Protein AF-A0A0E3RC95-F1 (afdb_monomer)

Nearest PDB structures (foldseek):
  6avz-assembly1_B  TM=5.800E-01  e=5.651E+00  Helicobacter pylori
  7d7f-assembly1_A  TM=3.994E-01  e=4.373E+00  Mus musculus

Secondary structure (DSSP, 8-state):
-EEEEESSPPTT-EEEEETSEE--SSTT-----EEEEE--TTPPSEEEEEEEEEEEE-SSSEEEEEEEEEEEEE----GGG----TTTHHHHHHHHHHHHHHHTT--

Radius of gyrati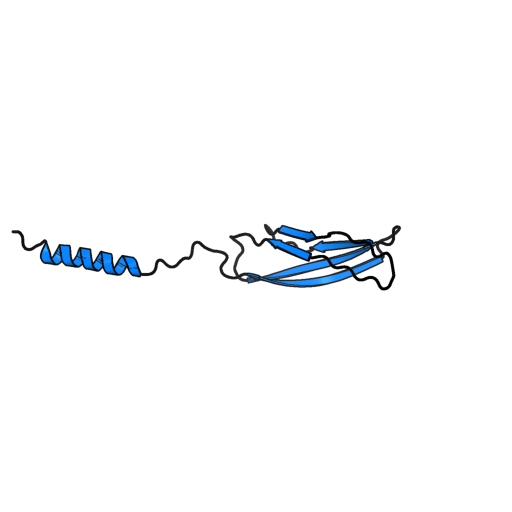on: 28.15 Å; Cα contacts (8 Å, |Δi|>4): 140; chains: 1; bounding box: 75×35×65 Å

Solvent-accessible surface area (backbone atoms only — not comparable to full-atom values): 6712 Å² total; per-residue (Å²): 68,36,39,53,47,75,75,54,75,58,87,82,48,47,79,46,48,53,57,41,58,48,73,71,94,51,98,83,63,83,86,81,59,47,77,49,75,47,80,48,61,81,52,72,72,44,81,46,74,37,39,40,35,42,39,36,37,82,89,84,50,83,75,52,77,51,79,45,80,50,79,48,79,46,72,82,43,62,76,84,68,69,74,82,64,61,79,58,58,55,58,51,52,52,52,53,50,49,47,60,64,62,62,67,74,78,120

Foldseek 3Di:
DKAKDWDDDDPPKDWDKVVRDDDDPDPPDDDDIDIDMDDQLPDDFDKDKIKMWIWDDPPPDTDDIDIDIDIDGDDCSPPVPPPPPCVPVVVVVVVVVVCVVVVVPPD

pLDDT: mean 77.22, std 11.41, range [55.06, 93.12]

Structure (mmCIF, N/CA/C/O backbone):
data_AF-A0A0E3RC95-F1
#
_entry.id   AF-A0A0E3RC95-F1
#
loop_
_atom_site.group_PDB
_atom_site.id
_atom_site.type_symbol
_atom_site.label_atom_id
_atom_site.label_alt_id
_atom_site.label_comp_id
_atom_site.label_asym_id
_atom_site.label_entity_id
_atom_site.label_seq_id
_atom_site.pdbx_PDB_ins_code
_atom_site.Cartn_x
_atom_site.Cartn_y
_atom_site.Cartn_z
_atom_site.occupancy
_atom_site.B_iso_or_equiv
_atom_site.auth_seq_id
_atom_site.auth_comp_id
_atom_site.auth_asym_id
_atom_site.auth_atom_id
_atom_site.pdbx_PDB_model_num
ATOM 1 N N . MET A 1 1 ? 12.043 -5.355 -18.669 1.00 67.44 1 MET A N 1
ATOM 2 C CA . MET A 1 1 ? 10.684 -5.257 -18.093 1.00 67.44 1 MET A CA 1
ATOM 3 C C . MET A 1 1 ? 10.807 -5.364 -16.585 1.00 67.44 1 MET A C 1
ATOM 5 O O . MET A 1 1 ? 11.603 -6.169 -16.123 1.00 67.44 1 MET A O 1
ATOM 9 N N . PHE A 1 2 ? 10.069 -4.566 -15.826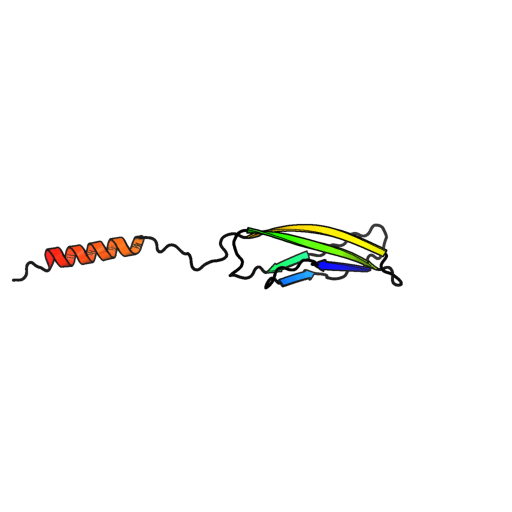 1.00 71.50 2 PHE A N 1
ATOM 10 C CA . PHE A 1 2 ? 9.950 -4.715 -14.384 1.00 71.50 2 PHE A CA 1
ATOM 11 C C . PHE A 1 2 ? 8.492 -4.947 -13.998 1.00 71.50 2 PHE A C 1
ATOM 13 O O . PHE A 1 2 ? 7.596 -4.369 -14.612 1.00 71.50 2 PHE A O 1
ATOM 20 N N . SER A 1 3 ? 8.260 -5.803 -13.007 1.00 74.88 3 SER A N 1
ATOM 21 C CA . SER A 1 3 ? 6.952 -6.015 -12.386 1.00 74.88 3 SER A CA 1
ATOM 22 C C . SER A 1 3 ? 7.025 -5.623 -10.920 1.00 74.88 3 SER A C 1
ATOM 24 O O . SER A 1 3 ? 7.997 -5.978 -10.248 1.00 74.88 3 SER A O 1
ATOM 26 N N . VAL A 1 4 ? 6.003 -4.932 -10.428 1.00 73.31 4 VAL A N 1
ATOM 27 C CA . VAL A 1 4 ? 5.918 -4.532 -9.021 1.00 73.31 4 VAL A CA 1
ATOM 28 C C . VAL A 1 4 ? 4.782 -5.296 -8.355 1.00 73.31 4 VAL A C 1
ATOM 30 O O . VAL A 1 4 ? 3.686 -5.396 -8.911 1.00 73.31 4 VAL A O 1
ATOM 33 N N . SER A 1 5 ? 5.047 -5.871 -7.186 1.00 79.69 5 SER A N 1
ATOM 34 C CA . SER A 1 5 ? 4.067 -6.663 -6.440 1.00 79.69 5 SER A CA 1
ATOM 35 C C . SER A 1 5 ? 4.238 -6.514 -4.934 1.00 79.69 5 SER A C 1
ATOM 37 O O . SER A 1 5 ? 5.345 -6.301 -4.457 1.00 79.69 5 SER A O 1
ATOM 39 N N . GLU A 1 6 ? 3.151 -6.704 -4.195 1.00 79.62 6 GLU A N 1
ATOM 40 C CA . GLU A 1 6 ? 3.157 -6.810 -2.734 1.00 79.62 6 GLU A CA 1
ATOM 41 C C . GLU A 1 6 ? 3.393 -8.272 -2.323 1.00 79.62 6 GLU A C 1
ATOM 43 O O . GLU A 1 6 ? 2.666 -9.152 -2.809 1.00 79.62 6 GLU A O 1
ATOM 48 N N . SER A 1 7 ? 4.372 -8.539 -1.451 1.00 75.50 7 SER A N 1
ATOM 49 C CA . SER A 1 7 ? 4.679 -9.903 -0.981 1.00 75.50 7 SER A CA 1
ATOM 50 C C . SER A 1 7 ? 3.984 -10.267 0.332 1.00 75.50 7 SER A C 1
ATOM 52 O O . SER A 1 7 ? 3.567 -11.412 0.494 1.00 75.50 7 SER A O 1
ATOM 54 N N . ASP A 1 8 ? 3.797 -9.297 1.231 1.00 80.69 8 ASP A N 1
ATOM 55 C CA . ASP A 1 8 ? 3.368 -9.531 2.617 1.00 80.69 8 ASP A CA 1
ATOM 56 C C . ASP A 1 8 ? 1.950 -8.975 2.827 1.00 80.69 8 ASP A C 1
ATOM 58 O O . ASP A 1 8 ? 1.703 -8.035 3.585 1.00 80.69 8 ASP A O 1
ATOM 62 N N . LYS A 1 9 ? 0.996 -9.537 2.076 1.00 83.38 9 LYS A N 1
ATOM 63 C CA . LYS A 1 9 ? -0.387 -9.045 2.035 1.00 83.38 9 LYS A CA 1
ATOM 64 C C . LYS A 1 9 ? -1.099 -9.257 3.368 1.00 83.38 9 LYS A C 1
ATOM 66 O O . LYS A 1 9 ? -1.142 -10.373 3.885 1.00 83.38 9 LYS A O 1
ATOM 71 N N . GLN A 1 10 ? -1.743 -8.202 3.859 1.00 87.25 10 GLN A N 1
ATOM 72 C CA . GLN A 1 10 ? -2.625 -8.303 5.015 1.00 87.25 10 GLN A CA 1
ATOM 73 C C . GLN A 1 10 ? -3.947 -8.982 4.618 1.00 87.25 10 GLN A C 1
ATOM 75 O O . GLN A 1 10 ? -4.483 -8.692 3.541 1.00 87.25 10 GLN A O 1
ATOM 80 N N . PRO A 1 11 ? -4.496 -9.886 5.450 1.00 87.31 11 PRO A N 1
ATOM 81 C CA . PRO A 1 11 ? -5.778 -10.528 5.175 1.00 87.31 11 PRO A CA 1
ATOM 82 C C . PRO A 1 11 ? -6.898 -9.499 4.960 1.00 87.31 11 PRO A C 1
ATOM 84 O O . PRO A 1 11 ? -7.046 -8.570 5.745 1.00 87.31 11 PRO A O 1
ATOM 87 N N . GLY A 1 12 ? -7.683 -9.656 3.891 1.00 88.81 12 GLY A N 1
ATOM 88 C CA . GLY A 1 12 ? -8.816 -8.773 3.575 1.00 88.81 12 GLY A CA 1
ATOM 89 C C . GLY A 1 12 ? -8.457 -7.431 2.921 1.00 88.81 12 GLY A C 1
ATOM 90 O O . GLY A 1 12 ? -9.347 -6.764 2.402 1.00 88.81 12 GLY A O 1
ATOM 91 N N . TRP A 1 13 ? -7.177 -7.048 2.877 1.00 92.19 13 TRP A N 1
ATOM 92 C CA . TRP A 1 13 ? -6.726 -5.840 2.182 1.00 92.19 13 TRP A CA 1
ATOM 93 C C . TRP A 1 13 ? -6.564 -6.108 0.683 1.00 92.19 13 TRP A C 1
ATOM 95 O O . TRP A 1 13 ? -6.154 -7.198 0.270 1.00 92.19 13 TRP A O 1
ATOM 105 N N . THR A 1 14 ? -6.823 -5.099 -0.150 1.00 92.88 14 THR A N 1
ATOM 106 C CA . THR A 1 14 ? -6.569 -5.190 -1.599 1.00 92.88 14 THR A CA 1
ATOM 107 C C . THR A 1 14 ? -5.444 -4.264 -2.030 1.00 92.88 14 THR A C 1
ATOM 109 O O . THR A 1 14 ? -5.343 -3.141 -1.546 1.00 92.88 14 THR A O 1
ATOM 112 N N . TYR A 1 15 ? -4.631 -4.729 -2.981 1.00 91.06 15 TYR A N 1
ATOM 113 C CA . TYR A 1 15 ? -3.434 -4.046 -3.472 1.00 91.06 15 TYR A CA 1
ATOM 114 C C . TYR A 1 15 ? -3.457 -4.015 -4.997 1.00 91.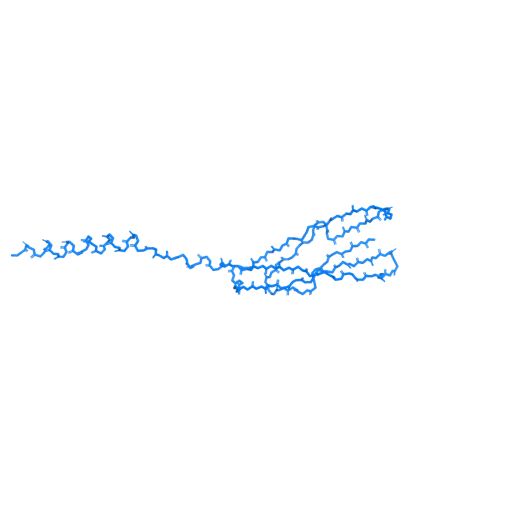06 15 TYR A C 1
ATOM 116 O O . TYR A 1 15 ? -3.574 -5.069 -5.630 1.00 91.06 15 TYR A O 1
ATOM 124 N N . ALA A 1 16 ? -3.311 -2.832 -5.587 1.00 93.12 16 ALA A N 1
ATOM 125 C CA . ALA A 1 16 ? -3.264 -2.660 -7.033 1.00 93.12 16 ALA A CA 1
ATOM 126 C C . ALA A 1 16 ? -2.118 -1.729 -7.435 1.00 93.12 16 ALA A C 1
ATOM 128 O O . ALA A 1 16 ? -2.034 -0.600 -6.956 1.00 93.12 16 ALA A O 1
ATOM 129 N N . PHE A 1 17 ? -1.258 -2.198 -8.342 1.00 90.62 17 PHE A N 1
ATOM 130 C CA . PHE A 1 17 ? -0.218 -1.387 -8.971 1.00 90.62 17 PHE A CA 1
ATOM 131 C C . PHE A 1 17 ? -0.679 -0.919 -10.351 1.00 90.62 17 PHE A C 1
ATOM 133 O O . PHE A 1 17 ? -1.122 -1.732 -11.165 1.00 90.62 17 PHE A O 1
ATOM 140 N N . ALA A 1 18 ? -0.546 0.377 -10.626 1.00 92.81 18 ALA A N 1
ATOM 141 C CA . ALA A 1 18 ? -0.890 0.974 -11.910 1.00 92.81 18 ALA A CA 1
ATOM 142 C C . ALA A 1 18 ? 0.270 1.844 -12.439 1.00 92.81 18 ALA A C 1
ATOM 144 O O . ALA A 1 18 ? 0.503 2.930 -11.899 1.00 92.81 18 ALA A O 1
ATOM 145 N N . PRO A 1 19 ? 0.977 1.412 -13.501 1.00 92.06 19 PRO A N 1
ATOM 146 C CA . PRO A 1 19 ? 0.926 0.085 -14.131 1.00 92.06 19 PRO A CA 1
ATOM 147 C C . PRO A 1 19 ? 1.656 -1.001 -13.310 1.00 92.06 19 PRO A C 1
ATOM 149 O O . PRO A 1 19 ? 2.731 -0.766 -12.773 1.00 92.06 19 PRO A O 1
ATOM 152 N N . SER A 1 20 ? 1.137 -2.233 -13.287 1.00 85.81 20 SER A N 1
ATOM 153 C CA . SER A 1 20 ? 1.771 -3.369 -12.584 1.00 85.81 20 SER A CA 1
ATOM 154 C C . SER A 1 20 ? 3.069 -3.862 -13.233 1.00 85.81 20 SER A C 1
ATOM 156 O O . SER A 1 20 ? 3.874 -4.549 -12.601 1.00 85.81 20 SER A O 1
ATOM 158 N N . THR A 1 21 ? 3.274 -3.513 -14.502 1.00 85.25 21 THR A N 1
ATOM 159 C CA . THR A 1 21 ? 4.473 -3.827 -15.275 1.00 85.25 21 THR A CA 1
ATOM 160 C C . THR A 1 21 ? 4.890 -2.639 -16.109 1.00 85.25 21 THR A C 1
ATOM 162 O O . THR A 1 21 ? 4.050 -1.944 -16.681 1.00 85.25 21 THR A O 1
ATOM 165 N N . VAL A 1 22 ? 6.191 -2.466 -16.272 1.00 84.38 22 VAL A N 1
ATOM 166 C CA . VAL A 1 22 ? 6.742 -1.396 -17.091 1.00 84.38 22 VAL A CA 1
ATOM 167 C C . VAL A 1 22 ? 7.952 -1.901 -17.858 1.00 84.38 22 VAL A C 1
ATOM 169 O O . VAL A 1 22 ? 8.698 -2.773 -17.412 1.00 84.38 22 VAL A O 1
ATOM 172 N N . THR A 1 23 ? 8.177 -1.320 -19.026 1.00 84.56 23 THR A N 1
ATOM 173 C CA . THR A 1 23 ? 9.387 -1.540 -19.809 1.00 84.56 23 THR A CA 1
ATOM 174 C C . THR A 1 23 ? 10.136 -0.224 -19.936 1.00 84.56 23 THR A C 1
ATOM 176 O O . THR A 1 23 ? 9.536 0.794 -20.275 1.00 84.56 23 THR A O 1
ATOM 179 N N . LEU A 1 24 ? 11.435 -0.264 -19.635 1.00 82.06 24 LEU A N 1
ATOM 180 C CA . LEU A 1 24 ? 12.372 0.804 -19.957 1.00 82.06 24 LEU A CA 1
ATOM 181 C C . LEU A 1 24 ? 12.960 0.509 -21.334 1.00 82.06 24 LEU A C 1
ATOM 183 O O . LEU A 1 24 ? 13.399 -0.613 -21.593 1.00 82.06 24 LEU A O 1
ATOM 187 N N . SER A 1 25 ? 12.935 1.507 -22.202 1.00 83.44 25 SER A N 1
ATOM 188 C CA . SER A 1 25 ? 13.453 1.465 -23.569 1.00 83.44 25 SER A CA 1
ATOM 189 C C . SER A 1 25 ? 14.861 2.060 -23.659 1.00 83.44 25 SER A C 1
ATOM 191 O O . SER A 1 25 ? 15.533 1.877 -24.671 1.00 83.44 25 SER A O 1
ATOM 193 N N . SER A 1 26 ? 15.328 2.755 -22.615 1.00 80.75 26 SER A N 1
ATOM 194 C CA . SER A 1 26 ? 16.699 3.261 -22.515 1.00 80.75 26 SER A CA 1
ATOM 195 C C . SER A 1 26 ? 17.251 3.175 -21.080 1.00 80.75 26 SER A C 1
ATOM 197 O O . SER A 1 26 ? 16.473 3.110 -20.127 1.00 80.75 26 SER A O 1
ATOM 199 N N . PRO A 1 27 ? 18.588 3.201 -20.894 1.00 75.56 27 PRO A N 1
ATOM 200 C CA . PRO A 1 27 ? 19.218 3.112 -19.569 1.00 75.56 27 PRO A CA 1
ATOM 201 C C . PRO A 1 27 ? 18.986 4.326 -18.658 1.00 75.56 27 PRO A C 1
ATOM 203 O O . PRO A 1 27 ? 19.254 4.249 -17.465 1.00 75.56 27 PRO A O 1
ATOM 206 N N . THR A 1 28 ? 18.542 5.454 -19.212 1.00 82.19 28 THR A N 1
ATOM 207 C CA . THR A 1 28 ? 18.311 6.708 -18.475 1.00 82.19 28 THR A CA 1
ATOM 208 C C . THR A 1 28 ? 16.827 7.007 -18.273 1.00 82.19 28 THR A C 1
ATOM 210 O O . THR A 1 28 ? 16.480 8.016 -17.659 1.00 82.19 28 THR A O 1
ATOM 213 N N . GLU A 1 29 ? 15.939 6.156 -18.790 1.00 83.06 29 GLU A N 1
ATOM 214 C CA . GLU A 1 29 ? 14.498 6.326 -18.650 1.00 83.06 29 GLU A CA 1
ATOM 215 C C . GLU A 1 29 ? 14.057 6.027 -17.214 1.00 83.06 29 GLU A C 1
ATOM 217 O O . GLU A 1 29 ? 14.426 5.017 -16.618 1.00 83.06 29 GLU A O 1
ATOM 222 N N . SER A 1 30 ? 13.217 6.906 -16.672 1.00 83.38 30 SER A N 1
ATOM 223 C CA . SER A 1 30 ? 12.517 6.687 -15.408 1.00 83.38 30 SER A CA 1
ATOM 224 C C . SER A 1 30 ? 11.025 6.537 -15.660 1.00 83.38 30 SER A C 1
ATOM 226 O O . SER A 1 30 ? 10.431 7.266 -16.455 1.00 83.38 30 SER A O 1
ATOM 228 N N . LYS A 1 31 ? 10.411 5.588 -14.958 1.00 85.06 31 LYS A N 1
ATOM 229 C CA . LYS A 1 31 ? 8.969 5.336 -14.969 1.00 85.06 31 LYS A CA 1
ATOM 230 C C . LYS A 1 31 ? 8.495 5.124 -13.540 1.00 85.06 31 LYS A C 1
ATOM 232 O O . LYS A 1 31 ? 9.271 4.730 -12.676 1.00 85.06 31 LYS A O 1
ATOM 237 N N . SER A 1 32 ? 7.204 5.323 -13.320 1.00 85.38 32 SER A N 1
ATOM 238 C CA . SER A 1 32 ? 6.587 5.175 -12.005 1.00 85.38 32 SER A CA 1
ATOM 239 C C . SER A 1 32 ? 5.373 4.257 -12.077 1.00 85.38 32 SER A C 1
ATOM 241 O O . SER A 1 32 ? 4.742 4.130 -13.126 1.00 85.38 32 SER A O 1
ATOM 243 N N . SER A 1 33 ? 5.051 3.643 -10.942 1.00 86.50 33 SER A N 1
ATOM 244 C CA . SER A 1 33 ? 3.795 2.940 -10.700 1.00 86.50 33 SER A CA 1
ATOM 245 C C . SER A 1 33 ? 3.205 3.431 -9.389 1.00 86.50 33 SER A C 1
ATOM 247 O O . SER A 1 33 ? 3.938 3.683 -8.433 1.00 86.50 33 SER A O 1
ATOM 249 N N . ILE A 1 34 ? 1.883 3.531 -9.336 1.00 89.25 34 ILE A N 1
ATOM 250 C CA . ILE A 1 34 ? 1.143 3.902 -8.131 1.00 89.25 34 ILE A CA 1
ATOM 251 C C . ILE A 1 34 ? 0.638 2.626 -7.462 1.00 89.25 34 ILE A C 1
ATOM 253 O O . ILE A 1 34 ? 0.023 1.798 -8.132 1.00 89.25 34 ILE A O 1
ATOM 257 N N . LEU A 1 35 ? 0.887 2.474 -6.160 1.00 89.12 35 LEU A N 1
ATOM 258 C CA . LEU A 1 35 ? 0.256 1.457 -5.320 1.00 89.12 35 LEU A CA 1
ATOM 259 C C . LEU A 1 35 ? -1.017 2.039 -4.700 1.00 89.12 35 LEU A C 1
ATOM 261 O O . LEU A 1 35 ? -0.950 2.990 -3.927 1.00 89.12 35 LEU A O 1
ATOM 265 N N . THR A 1 36 ? -2.166 1.447 -5.016 1.00 91.31 36 THR A N 1
ATOM 266 C CA . THR A 1 36 ? -3.434 1.701 -4.322 1.00 91.31 36 THR A CA 1
ATOM 267 C C . THR A 1 36 ? -3.704 0.564 -3.345 1.00 91.31 36 THR A C 1
ATOM 269 O O . THR A 1 36 ? -3.694 -0.604 -3.742 1.00 91.31 36 THR A O 1
ATOM 272 N N . MET A 1 37 ? -3.948 0.911 -2.081 1.00 91.56 37 MET A N 1
ATOM 273 C CA . MET A 1 37 ? -4.306 -0.024 -1.013 1.00 91.56 37 MET A CA 1
ATOM 274 C C . MET A 1 37 ? -5.709 0.290 -0.503 1.00 91.56 37 MET A C 1
ATOM 276 O O . MET A 1 37 ? -6.019 1.450 -0.239 1.00 91.56 37 MET A O 1
ATOM 280 N N . THR A 1 38 ? -6.541 -0.735 -0.343 1.00 91.81 38 THR A N 1
ATOM 281 C CA . THR A 1 38 ? -7.855 -0.604 0.299 1.00 91.81 38 THR A CA 1
ATOM 282 C C . THR A 1 38 ? -7.829 -1.345 1.623 1.00 91.81 38 THR A C 1
ATOM 284 O O . THR A 1 38 ? -7.615 -2.559 1.654 1.00 91.81 38 THR A O 1
ATOM 287 N N . VAL A 1 39 ? -8.029 -0.586 2.698 1.00 89.75 39 VAL A N 1
ATOM 288 C CA . VAL A 1 39 ? -8.105 -1.079 4.074 1.00 89.75 39 VAL A CA 1
ATOM 289 C C . VAL A 1 39 ? -9.550 -1.508 4.349 1.00 89.75 39 VAL A C 1
ATOM 291 O O . VAL A 1 39 ? -10.460 -0.725 4.061 1.00 89.75 39 VAL A O 1
ATOM 294 N N . PRO A 1 40 ? -9.797 -2.725 4.863 1.00 89.69 40 PRO A N 1
ATOM 295 C CA . PRO A 1 40 ? -11.140 -3.159 5.210 1.00 89.69 40 PRO A CA 1
ATOM 296 C C . PRO A 1 40 ? -11.646 -2.409 6.453 1.00 89.69 40 PRO A C 1
ATOM 298 O O . PRO A 1 40 ? -10.865 -2.003 7.314 1.00 89.69 40 PRO A O 1
ATOM 301 N N . ALA A 1 41 ? -12.963 -2.207 6.535 1.00 86.19 41 ALA A N 1
ATOM 302 C CA . ALA A 1 41 ? -13.595 -1.388 7.577 1.00 86.19 41 ALA A CA 1
ATOM 303 C C . ALA A 1 41 ? -13.466 -1.974 8.995 1.00 86.19 41 ALA A C 1
ATOM 305 O O . ALA A 1 41 ? -13.636 -1.262 9.973 1.00 86.19 41 ALA A O 1
ATOM 306 N N . ASP A 1 42 ? -13.1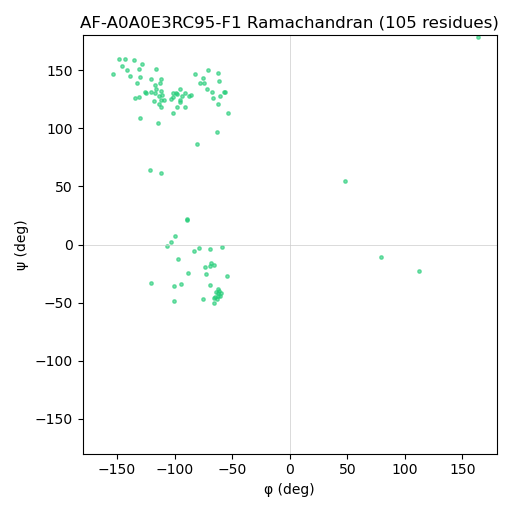59 -3.260 9.117 1.00 84.56 42 ASP A N 1
ATOM 307 C CA . ASP A 1 42 ? -12.953 -3.973 10.378 1.00 84.56 42 ASP A C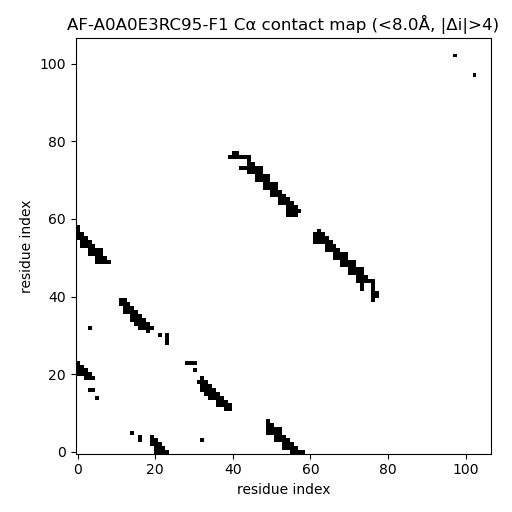A 1
ATOM 308 C C . ASP A 1 42 ? -11.466 -4.144 10.741 1.00 84.56 42 ASP A C 1
ATOM 310 O O . ASP A 1 42 ? -11.142 -4.831 11.712 1.00 84.56 42 ASP A O 1
ATOM 314 N N . ALA A 1 43 ? -10.540 -3.529 9.992 1.00 86.38 43 ALA A N 1
ATOM 315 C CA . ALA A 1 43 ? -9.116 -3.588 10.316 1.00 86.38 43 ALA A CA 1
ATOM 316 C C . ALA A 1 43 ? -8.855 -2.970 11.695 1.00 86.38 43 ALA A C 1
ATOM 318 O O . ALA A 1 43 ? -9.226 -1.826 11.938 1.00 86.38 43 ALA A O 1
ATOM 319 N N . SER A 1 44 ? -8.167 -3.682 12.591 1.00 85.88 44 SER A N 1
ATOM 320 C CA . SER A 1 44 ? -7.812 -3.139 13.906 1.00 85.88 44 SER A CA 1
ATOM 321 C C . SER A 1 44 ? -6.895 -1.917 13.797 1.00 85.88 44 SER A C 1
ATOM 323 O O . SER A 1 44 ? -6.029 -1.856 12.922 1.00 85.88 44 SER A O 1
ATOM 325 N N . THR A 1 45 ? -7.028 -0.975 14.728 1.00 85.50 45 THR A N 1
ATOM 326 C CA . THR A 1 45 ? -6.107 0.162 14.862 1.00 85.50 45 THR A CA 1
ATOM 327 C C . THR A 1 45 ? -4.672 -0.323 15.061 1.00 85.50 45 THR A C 1
ATOM 329 O O . THR A 1 45 ? -4.410 -1.181 15.907 1.00 85.50 45 THR A O 1
ATOM 332 N N . GLY A 1 46 ? -3.730 0.234 14.298 1.00 84.88 46 GLY A N 1
ATOM 333 C CA . GLY A 1 46 ? -2.326 -0.161 14.385 1.00 84.88 46 GLY A CA 1
ATOM 334 C C . GLY A 1 46 ? -1.471 0.266 13.194 1.00 84.88 46 GLY A C 1
ATOM 335 O O . GLY A 1 46 ? -1.942 0.880 12.235 1.00 84.88 46 GLY A O 1
ATOM 336 N N . VAL A 1 47 ? -0.181 -0.070 13.279 1.00 83.62 47 VAL A N 1
ATOM 337 C CA . VAL A 1 47 ? 0.795 0.102 12.195 1.00 83.62 47 VAL A CA 1
ATOM 338 C C . VAL A 1 47 ? 0.896 -1.207 11.420 1.00 83.62 47 VAL A C 1
ATOM 340 O O . VAL A 1 47 ? 1.226 -2.243 12.000 1.00 83.62 47 VAL A O 1
ATOM 343 N N . TYR A 1 48 ? 0.666 -1.145 10.111 1.00 84.94 48 TYR A N 1
ATOM 344 C CA . TYR A 1 48 ? 0.817 -2.281 9.206 1.00 84.94 48 TYR A CA 1
ATOM 345 C C . TYR A 1 48 ? 2.009 -2.049 8.281 1.00 84.94 48 TYR A C 1
ATOM 347 O O . TYR A 1 48 ? 2.141 -0.998 7.646 1.00 84.94 48 TYR A O 1
ATOM 355 N N . TYR A 1 49 ? 2.890 -3.045 8.227 1.00 82.56 49 TYR A N 1
ATOM 356 C CA . TYR A 1 49 ? 4.045 -3.058 7.339 1.00 82.56 49 TYR A CA 1
ATOM 357 C C . TYR A 1 49 ? 3.698 -3.826 6.070 1.00 82.56 49 TYR A C 1
ATOM 359 O O . TYR A 1 49 ? 3.133 -4.921 6.133 1.00 82.56 49 TYR A O 1
ATOM 367 N N . HIS A 1 50 ? 4.065 -3.244 4.936 1.00 83.62 50 HIS A N 1
ATOM 368 C CA . HIS A 1 50 ? 3.854 -3.810 3.613 1.00 83.62 50 HIS A CA 1
ATOM 369 C C . HIS A 1 50 ? 5.195 -3.859 2.886 1.00 83.62 50 HIS A C 1
ATOM 371 O O . HIS A 1 50 ? 5.949 -2.875 2.877 1.00 83.62 50 HIS A O 1
ATOM 377 N N . ARG A 1 51 ? 5.510 -5.018 2.312 1.00 81.44 51 ARG A N 1
ATOM 378 C CA . ARG A 1 51 ? 6.720 -5.242 1.532 1.00 81.44 51 ARG A CA 1
ATOM 379 C C . ARG A 1 51 ? 6.372 -5.192 0.050 1.00 81.44 51 ARG A C 1
ATOM 381 O O . ARG A 1 51 ? 5.745 -6.096 -0.507 1.00 81.44 51 ARG A O 1
ATOM 388 N N . VAL A 1 52 ? 6.895 -4.159 -0.597 1.00 83.19 52 VAL A N 1
ATOM 389 C CA . VAL A 1 52 ? 6.816 -3.967 -2.041 1.00 83.19 52 VAL A CA 1
ATOM 390 C C . VAL A 1 52 ? 8.070 -4.544 -2.682 1.00 83.19 52 VAL A C 1
ATOM 392 O O . VAL A 1 52 ? 9.190 -4.197 -2.315 1.00 83.19 52 VAL A O 1
ATOM 395 N N . GLU A 1 53 ? 7.893 -5.409 -3.670 1.00 80.62 53 GLU A N 1
ATOM 396 C CA . GLU A 1 53 ? 8.981 -6.014 -4.430 1.00 80.62 53 GLU A CA 1
ATOM 397 C C . GLU A 1 53 ? 8.972 -5.500 -5.868 1.00 80.62 53 GLU A C 1
ATOM 399 O O . GLU A 1 53 ? 7.984 -5.669 -6.590 1.00 80.62 53 GLU A O 1
ATOM 404 N N . ALA A 1 54 ? 10.098 -4.935 -6.309 1.00 77.25 54 ALA A N 1
ATOM 405 C CA . ALA A 1 54 ? 10.369 -4.701 -7.721 1.00 77.25 54 ALA A CA 1
ATOM 406 C C . ALA A 1 54 ? 11.195 -5.867 -8.284 1.00 77.25 54 ALA A C 1
ATOM 408 O O . ALA A 1 54 ? 12.275 -6.197 -7.785 1.00 77.25 54 ALA A O 1
ATOM 409 N N . LYS A 1 55 ? 10.670 -6.512 -9.327 1.00 78.44 55 LYS A N 1
ATOM 410 C CA . LYS A 1 55 ? 11.283 -7.665 -9.997 1.00 78.44 55 LYS A CA 1
ATOM 411 C C . LYS A 1 55 ? 11.691 -7.280 -11.409 1.00 78.44 55 LYS A C 1
ATOM 413 O O . LYS A 1 55 ? 10.836 -6.879 -12.197 1.00 78.44 55 LYS A O 1
ATOM 418 N N . VAL A 1 56 ? 12.979 -7.408 -11.736 1.00 74.75 56 VAL A N 1
ATOM 419 C CA . VAL A 1 56 ? 13.523 -7.039 -13.055 1.00 74.75 56 VAL A CA 1
ATOM 420 C C . VAL A 1 56 ? 13.744 -8.278 -13.926 1.00 74.75 56 VAL A C 1
ATOM 422 O O . VAL A 1 56 ? 14.381 -9.247 -13.514 1.00 74.75 56 VAL A O 1
ATOM 425 N N . TRP A 1 57 ? 13.246 -8.212 -15.161 1.00 69.56 57 TRP A N 1
ATOM 426 C CA . TRP A 1 57 ? 13.311 -9.259 -16.180 1.00 69.56 57 TRP A CA 1
ATOM 427 C C . TRP A 1 57 ? 13.943 -8.722 -17.475 1.00 69.56 57 TRP A C 1
ATOM 429 O O . TRP A 1 57 ? 13.509 -7.689 -18.002 1.00 69.56 57 TRP A O 1
ATOM 439 N N . ASN A 1 58 ? 14.938 -9.426 -18.026 1.00 65.56 58 ASN A N 1
ATOM 440 C CA . ASN A 1 58 ? 15.624 -9.044 -19.279 1.00 65.56 58 ASN A CA 1
ATOM 441 C C . ASN A 1 58 ? 15.217 -9.854 -20.522 1.00 65.56 58 ASN A C 1
ATOM 443 O O . ASN A 1 58 ? 15.768 -9.644 -21.595 1.00 65.56 58 ASN A O 1
ATOM 447 N N . GLY A 1 59 ? 14.273 -10.779 -20.378 1.00 60.84 59 GLY A N 1
ATOM 448 C CA . GLY A 1 59 ? 13.738 -11.616 -21.454 1.00 60.84 59 GLY A CA 1
ATOM 449 C C . GLY A 1 59 ? 14.109 -13.089 -21.303 1.00 60.84 59 GLY A C 1
ATOM 450 O O . GLY A 1 59 ? 13.353 -13.933 -21.765 1.00 60.84 59 GLY A O 1
ATOM 451 N N . TYR A 1 60 ? 15.189 -13.396 -20.578 1.00 58.78 60 TYR A N 1
ATOM 452 C CA . TYR A 1 60 ? 15.721 -14.758 -20.439 1.00 58.78 60 TYR A CA 1
ATOM 453 C C . TYR A 1 60 ? 15.762 -15.239 -18.985 1.00 58.78 60 TYR A C 1
ATOM 455 O O . TYR A 1 60 ? 15.530 -16.418 -18.732 1.00 58.78 60 TYR A O 1
ATOM 463 N N . SER A 1 61 ? 16.000 -14.328 -18.033 1.00 56.53 61 SER A N 1
ATOM 464 C CA . SER A 1 61 ? 16.145 -14.665 -16.614 1.00 56.53 61 SER A CA 1
ATOM 465 C C . SER A 1 61 ? 15.640 -13.551 -15.699 1.00 56.53 61 SER A C 1
ATOM 467 O O . SER A 1 61 ? 15.593 -12.373 -16.073 1.00 56.53 61 SER A O 1
ATOM 469 N N . TYR A 1 62 ? 15.339 -13.934 -14.459 1.00 60.22 62 TYR A N 1
ATOM 470 C CA . TYR A 1 62 ? 15.259 -13.005 -13.342 1.00 60.22 62 TYR A CA 1
ATOM 471 C C . TYR A 1 62 ? 16.645 -12.432 -13.046 1.00 60.22 62 TYR A C 1
ATOM 473 O O . TYR A 1 62 ? 17.591 -13.201 -12.878 1.00 60.22 62 TYR A O 1
ATOM 481 N N . LEU A 1 63 ? 16.772 -11.106 -13.007 1.00 58.81 63 LEU A N 1
ATOM 482 C CA . LEU A 1 63 ? 18.069 -10.471 -12.778 1.00 58.81 63 LEU A CA 1
ATOM 483 C C . LEU A 1 63 ? 18.253 -10.006 -11.333 1.00 58.81 63 LEU A C 1
ATOM 485 O O . LEU A 1 63 ? 19.286 -10.304 -10.746 1.00 58.81 63 LEU A O 1
ATOM 489 N N . PHE A 1 64 ? 17.275 -9.291 -10.765 1.00 61.91 64 PHE A N 1
ATOM 490 C CA . PHE A 1 64 ? 17.412 -8.654 -9.451 1.00 61.91 64 PHE A CA 1
ATOM 491 C C . PHE A 1 64 ? 16.063 -8.458 -8.741 1.00 61.91 64 PHE A C 1
ATOM 493 O O . PHE A 1 64 ? 15.040 -8.194 -9.391 1.00 61.91 64 PHE A O 1
ATOM 500 N N . GLN A 1 65 ? 16.104 -8.561 -7.404 1.00 61.00 65 GLN A N 1
ATOM 501 C CA . GLN A 1 65 ? 15.035 -8.185 -6.473 1.00 61.00 65 GLN A CA 1
ATOM 502 C C . G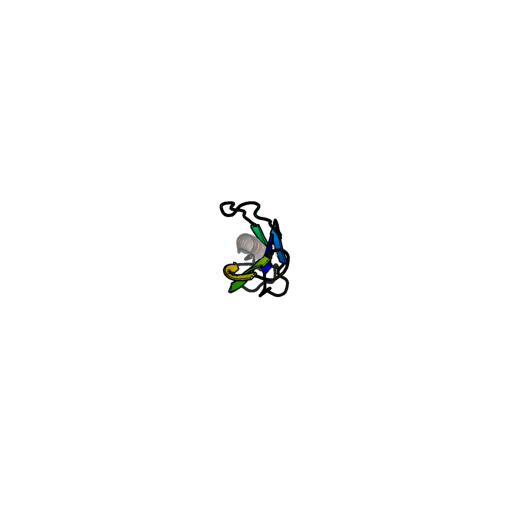LN A 1 65 ? 15.451 -6.948 -5.703 1.00 61.00 65 GLN A C 1
ATOM 504 O O . GLN A 1 65 ? 16.467 -6.989 -5.013 1.00 61.00 65 GLN A O 1
ATOM 509 N N . GLU A 1 66 ? 14.637 -5.900 -5.745 1.00 65.88 66 GLU A N 1
ATOM 510 C CA . GLU A 1 66 ? 14.781 -4.786 -4.810 1.00 65.88 66 GLU A CA 1
ATOM 511 C C . GLU A 1 66 ? 13.549 -4.736 -3.900 1.00 65.88 66 GLU A C 1
ATOM 513 O O . GLU A 1 66 ? 12.458 -4.371 -4.358 1.00 65.88 66 GLU A O 1
ATOM 518 N N . PRO A 1 67 ? 13.675 -5.179 -2.631 1.00 67.06 67 PRO A N 1
ATOM 519 C CA . PRO A 1 67 ? 12.612 -5.040 -1.649 1.00 67.06 67 PRO A CA 1
ATOM 520 C C . PRO A 1 67 ? 12.570 -3.605 -1.108 1.00 67.06 67 PRO 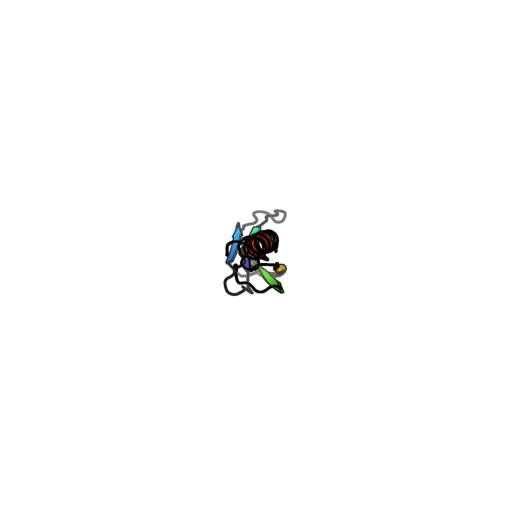A C 1
ATOM 522 O O . PRO A 1 67 ? 13.601 -3.010 -0.796 1.00 67.06 67 PRO A O 1
ATOM 525 N N . SER A 1 68 ? 11.365 -3.076 -0.936 1.00 69.06 68 SER A N 1
ATOM 526 C CA . SER A 1 68 ? 11.090 -1.808 -0.263 1.00 69.06 68 SER A CA 1
ATOM 527 C C . SER A 1 68 ? 9.978 -1.999 0.769 1.00 69.06 68 SER A C 1
ATOM 529 O O . SER A 1 68 ? 9.127 -2.876 0.618 1.00 69.06 68 SER A O 1
ATOM 531 N N . ILE A 1 69 ? 9.993 -1.201 1.837 1.00 66.38 69 ILE A N 1
ATOM 532 C CA . ILE A 1 69 ? 8.999 -1.261 2.915 1.00 66.38 69 ILE A CA 1
ATOM 533 C C . ILE A 1 69 ? 8.193 0.033 2.906 1.00 66.38 69 ILE A C 1
ATOM 535 O O . ILE A 1 69 ? 8.764 1.122 2.976 1.00 66.38 69 ILE A O 1
ATOM 539 N N . THR A 1 70 ? 6.868 -0.092 2.874 1.00 65.12 70 THR A N 1
ATOM 540 C CA . THR A 1 70 ? 5.940 1.019 3.106 1.00 65.12 70 THR A CA 1
ATOM 541 C C . THR A 1 70 ? 5.114 0.767 4.367 1.00 65.12 70 THR A C 1
ATOM 543 O O . THR A 1 70 ? 4.899 -0.379 4.766 1.00 65.12 70 THR A O 1
ATOM 546 N N . GLN A 1 71 ? 4.699 1.843 5.035 1.00 64.25 71 GLN A N 1
ATOM 547 C CA . GLN A 1 71 ? 3.976 1.796 6.307 1.00 64.25 71 GLN A CA 1
ATOM 548 C C . GLN A 1 71 ? 2.618 2.470 6.147 1.00 64.25 71 GLN A C 1
ATOM 550 O O . GLN A 1 71 ? 2.537 3.589 5.638 1.00 64.25 71 GLN A O 1
ATOM 555 N N . VAL A 1 72 ? 1.564 1.799 6.609 1.00 73.56 72 VAL A N 1
ATOM 556 C CA . VAL A 1 72 ? 0.210 2.356 6.668 1.00 73.56 72 VAL A CA 1
ATOM 557 C C . VAL A 1 72 ? -0.217 2.405 8.125 1.00 73.56 72 VAL A C 1
ATOM 559 O O . VAL A 1 72 ? -0.210 1.390 8.824 1.00 73.56 72 VAL A O 1
ATOM 562 N N . TYR A 1 73 ? -0.573 3.601 8.586 1.00 76.50 73 TYR A N 1
ATOM 563 C CA . TYR A 1 73 ? -1.122 3.800 9.918 1.00 76.50 73 TYR A CA 1
ATOM 564 C C . TYR A 1 73 ? -2.644 3.873 9.835 1.00 76.50 73 TYR A C 1
ATOM 566 O O . TYR A 1 73 ? -3.187 4.744 9.155 1.00 76.50 73 TYR A O 1
ATOM 574 N N . VAL A 1 74 ? -3.311 2.933 10.501 1.00 75.25 74 VAL A N 1
ATOM 575 C CA . VAL A 1 74 ? -4.770 2.800 10.500 1.00 75.25 74 VAL A CA 1
ATOM 576 C C . VAL A 1 74 ? -5.316 3.337 11.819 1.00 75.25 74 VAL A C 1
ATOM 578 O O . VAL A 1 74 ? -4.902 2.882 12.886 1.00 75.25 74 VAL A O 1
ATOM 581 N N . VAL A 1 75 ? -6.247 4.290 11.733 1.00 73.50 75 VAL A N 1
ATOM 582 C CA . VAL A 1 75 ? -6.940 4.920 12.868 1.00 73.50 75 VAL A CA 1
ATOM 583 C C . VAL A 1 75 ? -8.436 4.933 12.571 1.00 73.50 75 VAL A C 1
ATOM 585 O O . VAL A 1 75 ? -8.809 5.215 11.436 1.00 73.50 75 VAL A O 1
ATOM 588 N N . ASP A 1 76 ? -9.262 4.649 13.582 1.00 60.09 76 ASP A N 1
ATOM 589 C CA . ASP A 1 76 ? -10.726 4.801 13.554 1.00 60.09 76 ASP A CA 1
ATOM 590 C C . ASP A 1 76 ? -11.415 4.205 12.314 1.00 60.09 76 ASP A C 1
ATOM 592 O O . ASP A 1 76 ? -12.173 4.860 11.601 1.00 60.09 76 ASP A O 1
ATOM 596 N N . THR A 1 77 ? -11.159 2.926 12.053 1.00 61.25 77 THR A N 1
ATOM 597 C CA . THR A 1 77 ? -11.878 2.135 11.039 1.00 61.25 77 THR A CA 1
ATOM 598 C C . THR A 1 77 ? -13.305 1.787 11.466 1.00 61.25 77 THR A C 1
ATOM 600 O O . THR A 1 77 ? -14.183 1.635 10.616 1.00 61.25 77 THR A O 1
ATOM 603 N N . ASP A 1 78 ? -13.564 1.741 12.777 1.00 57.53 78 ASP A N 1
ATOM 604 C CA . ASP A 1 78 ? -14.891 1.499 13.339 1.00 57.53 78 ASP A CA 1
ATOM 605 C C . ASP A 1 78 ? -15.754 2.773 13.348 1.00 57.53 78 ASP A C 1
ATOM 607 O O . ASP A 1 78 ? -15.848 3.508 14.336 1.00 57.53 78 ASP A O 1
ATOM 611 N N . VAL A 1 79 ? -16.434 3.017 12.227 1.00 55.88 79 VAL A N 1
ATOM 612 C CA . VAL A 1 79 ? -17.402 4.117 12.071 1.00 55.88 79 VAL A CA 1
ATOM 613 C C . VAL A 1 79 ? -18.690 3.931 12.891 1.00 55.88 79 VAL A C 1
ATOM 615 O O . VAL A 1 79 ? -19.519 4.841 12.909 1.00 55.88 79 VAL A O 1
ATOM 618 N N . ASN A 1 80 ? -18.884 2.802 13.591 1.00 55.19 80 ASN A N 1
ATOM 619 C CA . ASN A 1 80 ? -20.040 2.617 14.484 1.00 55.19 80 ASN A CA 1
ATOM 620 C C . ASN A 1 80 ? -19.844 3.232 15.873 1.00 55.19 80 ASN A C 1
ATOM 622 O O . ASN A 1 80 ? -20.782 3.258 16.667 1.00 55.19 80 ASN A O 1
ATOM 626 N N . SER A 1 81 ? -18.659 3.759 16.172 1.00 55.06 81 SER A N 1
ATOM 627 C CA . SER A 1 81 ? -18.345 4.359 17.467 1.00 55.06 81 SER A CA 1
ATOM 628 C C . SER A 1 81 ? -18.659 5.860 17.551 1.00 55.06 81 SER A C 1
ATOM 630 O O . SER A 1 81 ? -18.110 6.540 18.417 1.00 55.06 81 SER A O 1
ATOM 632 N N . ILE A 1 82 ? -19.553 6.392 16.694 1.00 59.75 82 ILE A N 1
ATOM 633 C CA . ILE A 1 82 ? -20.064 7.768 16.827 1.00 59.75 82 ILE A CA 1
ATOM 634 C C . ILE A 1 82 ? -20.615 7.915 18.250 1.00 59.75 82 ILE A C 1
ATOM 636 O O . ILE A 1 82 ? -21.623 7.282 18.574 1.00 59.75 82 ILE A O 1
ATOM 640 N N . PRO A 1 83 ? -19.994 8.739 19.113 1.00 58.62 83 PRO A N 1
ATOM 641 C CA . PRO A 1 83 ? -20.524 8.967 20.440 1.00 58.62 83 PRO A CA 1
ATOM 642 C C . PRO A 1 83 ? -21.898 9.611 20.278 1.00 58.62 83 PRO A C 1
ATOM 644 O O . PRO A 1 83 ? -22.020 10.678 19.670 1.00 58.62 83 PRO A O 1
ATOM 647 N N . GLU A 1 84 ? -22.943 8.977 20.805 1.00 60.88 84 GLU A N 1
ATOM 648 C CA . GLU A 1 84 ? -24.232 9.639 20.958 1.00 60.88 84 GLU A CA 1
ATOM 649 C C . GLU A 1 84 ? -24.025 10.806 21.924 1.00 60.88 84 GLU A C 1
ATOM 651 O O . GLU A 1 84 ? -23.950 10.641 23.144 1.00 60.88 84 GLU A O 1
ATOM 656 N N . PHE A 1 85 ? -23.831 12.005 21.377 1.00 66.31 85 PHE A N 1
ATOM 657 C CA . PHE A 1 85 ? -23.633 13.176 22.211 1.00 66.31 85 PHE A CA 1
ATOM 658 C C . PHE A 1 85 ? -24.894 13.397 23.067 1.00 66.31 85 PHE A C 1
ATOM 660 O O . PHE A 1 85 ? -26.013 13.293 22.553 1.00 66.31 85 PHE A O 1
ATOM 667 N N . PRO A 1 86 ? -24.755 13.792 24.349 1.00 59.38 86 PRO A N 1
ATOM 668 C CA . PRO A 1 86 ? -25.879 14.053 25.257 1.00 59.38 86 PRO A CA 1
ATOM 669 C C . PRO A 1 86 ? -26.862 15.139 24.783 1.00 59.38 86 PRO A C 1
ATOM 671 O O . PRO A 1 86 ? -27.848 15.417 25.465 1.00 59.38 86 PRO A O 1
ATOM 674 N N . SER A 1 87 ? -26.599 15.772 23.636 1.00 66.62 87 SER A N 1
ATOM 675 C CA . SER A 1 87 ? -27.339 16.887 23.052 1.00 66.62 87 SER A CA 1
ATOM 676 C C . SER A 1 87 ? -28.837 16.626 22.880 1.00 66.62 87 SER A C 1
ATOM 678 O O . SER A 1 87 ? -29.597 17.586 22.931 1.00 66.62 87 SER A O 1
ATOM 680 N N . ILE A 1 88 ? -29.278 15.371 22.717 1.00 66.50 88 ILE A N 1
ATOM 681 C CA . ILE A 1 88 ? -30.714 15.016 22.665 1.00 66.50 88 ILE A CA 1
ATOM 682 C C . ILE A 1 88 ? -31.212 14.453 24.006 1.00 66.50 88 ILE A C 1
ATOM 684 O O . ILE A 1 88 ? -32.332 14.752 24.422 1.00 66.50 88 ILE A O 1
ATOM 688 N N . ALA A 1 89 ? -30.381 13.697 24.729 1.00 73.56 89 ALA A N 1
ATOM 689 C CA . ALA A 1 89 ? -30.771 13.070 25.993 1.00 73.56 89 ALA A CA 1
ATOM 690 C C . ALA A 1 89 ? -31.109 14.099 27.090 1.00 73.56 89 ALA A C 1
ATOM 692 O O . ALA A 1 89 ? -32.101 13.939 27.802 1.00 73.56 89 ALA A O 1
ATOM 693 N N . LEU A 1 90 ? -30.329 15.182 27.198 1.00 77.06 90 LEU A N 1
ATOM 694 C CA . LEU A 1 90 ? -30.544 16.241 28.193 1.00 77.06 90 LEU A CA 1
ATOM 695 C C . LEU A 1 90 ? -31.861 17.010 27.972 1.00 77.06 90 LEU A C 1
ATOM 697 O O . LEU A 1 90 ? -32.644 17.110 28.920 1.00 77.06 90 LEU A O 1
ATOM 701 N N . PRO A 1 91 ? -32.166 17.511 26.756 1.00 79.19 91 PRO A N 1
ATOM 702 C CA . PRO A 1 91 ? -33.447 18.161 26.486 1.00 79.19 91 PRO A CA 1
ATOM 703 C C . PRO A 1 91 ? -34.652 17.245 26.713 1.00 79.19 91 PRO A C 1
ATOM 705 O O . PRO A 1 91 ? -35.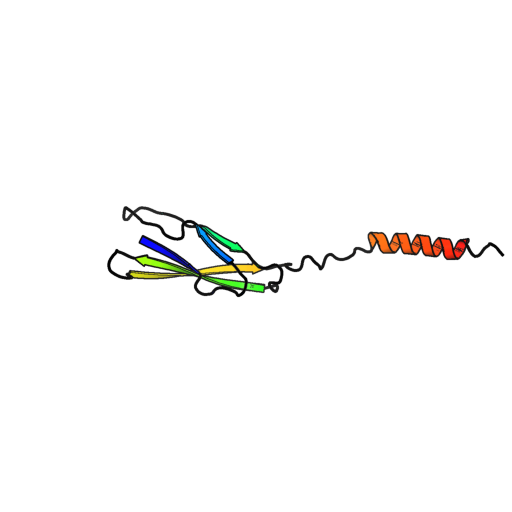636 17.677 27.311 1.00 79.19 91 PRO A O 1
ATOM 708 N N . VAL A 1 92 ? -34.579 15.975 26.295 1.00 84.62 92 VAL A N 1
ATOM 709 C CA . VAL A 1 92 ? -35.685 15.019 26.475 1.00 84.62 92 VAL A CA 1
ATOM 710 C C . VAL A 1 92 ? -35.924 14.730 27.957 1.00 84.62 92 VAL A C 1
ATOM 712 O O . VAL A 1 92 ? -37.064 14.802 28.417 1.00 84.62 92 VAL A O 1
ATOM 715 N N . ALA A 1 93 ? -34.866 14.476 28.731 1.00 85.44 93 ALA A N 1
ATOM 716 C CA . ALA A 1 93 ? -34.978 14.260 30.171 1.00 85.44 93 ALA A CA 1
ATOM 717 C C . ALA A 1 93 ? -35.534 15.495 30.901 1.00 85.44 93 ALA A C 1
ATOM 719 O O . ALA A 1 93 ? -36.357 15.354 31.806 1.00 85.44 93 ALA A O 1
ATOM 720 N N . ALA A 1 94 ? -35.147 16.703 30.482 1.00 87.62 94 ALA A N 1
ATOM 721 C CA . ALA A 1 94 ? -35.672 17.946 31.041 1.00 87.62 94 ALA A CA 1
ATOM 722 C C . ALA A 1 94 ? -37.173 18.119 30.756 1.00 87.62 94 ALA A C 1
ATOM 724 O O . ALA A 1 94 ? -37.937 18.443 31.667 1.00 87.62 94 ALA A O 1
ATOM 725 N N . VAL A 1 95 ? -37.614 17.854 29.522 1.00 88.25 95 VAL A N 1
ATOM 726 C CA . VAL A 1 95 ? -39.038 17.913 29.150 1.00 88.25 95 VAL A CA 1
ATOM 727 C C . VAL A 1 95 ? -39.843 16.874 29.929 1.00 88.25 95 VAL A C 1
ATOM 729 O O . VAL A 1 95 ? -40.869 17.216 30.516 1.00 88.25 95 VAL A O 1
ATOM 732 N N . LEU A 1 96 ? -39.367 15.628 30.005 1.00 88.31 96 LEU A N 1
ATOM 733 C CA . LEU A 1 96 ? -40.032 14.570 30.772 1.00 88.31 96 LEU A CA 1
ATOM 734 C C . LEU A 1 96 ? -40.091 14.900 32.269 1.00 88.31 96 LEU A C 1
ATOM 736 O O . LEU A 1 96 ? -41.137 14.730 32.895 1.00 88.31 96 LEU A O 1
ATOM 74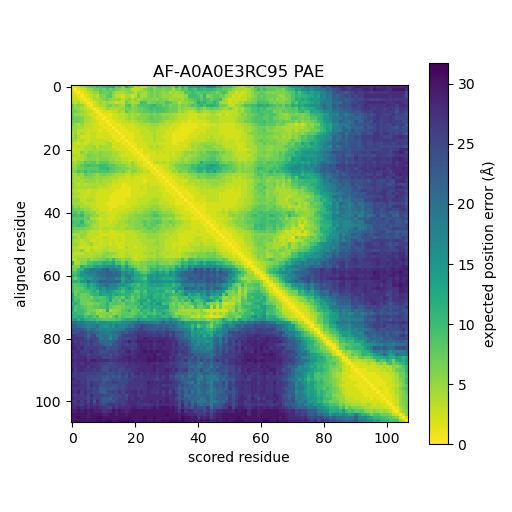0 N N . GLY A 1 97 ? -39.008 15.433 32.837 1.00 89.88 97 GLY A N 1
ATOM 741 C CA . GLY A 1 97 ? -38.964 15.891 34.225 1.00 89.88 97 GLY A CA 1
ATOM 742 C C . GLY A 1 97 ? -39.971 17.009 34.505 1.00 89.88 97 GLY A C 1
ATOM 743 O O . GLY A 1 97 ? -40.711 16.941 35.486 1.00 89.88 97 GLY A O 1
ATOM 744 N N . LEU A 1 98 ? -40.072 18.002 33.616 1.00 88.94 98 LEU A N 1
ATOM 745 C CA . LEU A 1 98 ? -41.064 19.075 33.721 1.00 88.94 98 LEU A CA 1
ATOM 746 C C . LEU A 1 98 ? -42.497 18.536 33.638 1.00 88.94 98 LEU A C 1
ATOM 748 O O . LEU A 1 98 ? -43.337 18.905 34.459 1.00 88.94 98 LEU A O 1
ATOM 752 N N . VAL A 1 99 ? -42.779 17.628 32.700 1.00 89.06 99 VAL A N 1
ATOM 753 C CA . VAL A 1 99 ? -44.101 16.994 32.570 1.00 89.06 99 VAL A CA 1
ATOM 754 C C . VAL A 1 99 ? -44.464 16.209 33.833 1.00 89.06 99 VAL A C 1
ATOM 756 O O . VAL A 1 99 ? -45.597 16.302 34.297 1.00 89.06 99 VAL A O 1
ATOM 759 N N . LEU A 1 100 ? -43.518 15.495 34.446 1.00 87.50 100 LEU A N 1
ATOM 760 C CA . LEU A 1 100 ? -43.755 14.759 35.693 1.00 87.50 100 LEU A CA 1
ATOM 761 C C . LEU A 1 100 ? -43.984 15.679 36.902 1.00 87.50 100 LEU A C 1
ATOM 763 O O . LEU A 1 100 ? -44.789 15.349 37.771 1.00 87.50 100 LEU A O 1
ATOM 767 N N . ILE A 1 101 ? -43.310 16.828 36.972 1.00 87.00 101 ILE A N 1
ATOM 768 C CA . ILE A 1 101 ? -43.468 17.786 38.078 1.00 87.00 101 ILE A CA 1
ATOM 769 C C . ILE A 1 101 ? -44.785 18.562 37.948 1.00 87.00 101 ILE A C 1
ATOM 771 O O . ILE A 1 101 ? -45.535 18.685 38.918 1.00 87.00 101 ILE A O 1
ATOM 775 N N . PHE A 1 102 ? -45.092 19.074 36.755 1.00 83.31 102 PHE A N 1
ATOM 776 C CA . PHE A 1 102 ? -46.266 19.922 36.526 1.00 83.31 102 PHE A CA 1
ATOM 777 C C . PHE A 1 102 ? -47.537 19.133 36.182 1.00 83.31 102 PHE A C 1
ATOM 779 O O . PHE A 1 102 ? -48.639 19.603 36.459 1.00 83.31 102 PHE A O 1
ATOM 786 N N . GLY A 1 103 ? -47.410 17.921 35.640 1.00 75.75 103 GLY A N 1
ATOM 787 C CA . GLY A 1 103 ? -48.535 17.038 35.317 1.00 75.75 103 GLY A CA 1
ATOM 788 C C . GLY A 1 103 ? -49.194 16.394 36.539 1.00 75.75 103 GLY A C 1
ATOM 789 O O . GLY A 1 103 ? -50.353 16.003 36.462 1.00 75.75 103 GLY A O 1
ATOM 790 N N . ARG A 1 104 ? -48.505 16.347 37.689 1.00 68.62 104 ARG A N 1
ATOM 791 C CA . ARG A 1 104 ? -49.045 15.809 38.955 1.00 68.62 104 ARG A CA 1
ATOM 792 C C . ARG A 1 104 ? -49.973 16.771 39.707 1.00 68.62 104 ARG A C 1
ATOM 794 O O . ARG A 1 104 ? -50.522 16.384 40.726 1.00 68.62 104 ARG A O 1
ATOM 801 N N . LYS A 1 105 ? -50.173 18.005 39.225 1.00 62.38 105 LYS A N 1
ATOM 802 C CA . LYS A 1 105 ? -51.066 19.007 39.847 1.00 62.38 105 LYS A CA 1
ATOM 803 C C . LYS A 1 105 ? -52.525 18.952 39.362 1.00 62.38 105 LYS A C 1
ATOM 805 O O . LYS A 1 105 ? -53.243 19.941 39.475 1.00 62.38 105 LYS A O 1
ATOM 810 N N . LYS A 1 106 ? -52.967 17.824 38.806 1.00 58.66 106 LYS A N 1
ATOM 811 C CA . LYS A 1 106 ? -54.368 17.596 38.430 1.00 58.66 106 LYS A CA 1
ATOM 812 C C . LYS A 1 106 ? -54.930 16.372 39.147 1.00 58.66 106 LYS A C 1
ATOM 814 O O . LYS A 1 106 ? -55.260 15.399 38.489 1.00 58.66 106 LYS A O 1
ATOM 819 N N . GLU A 1 107 ? -55.010 16.457 40.468 1.00 56.22 107 GLU A N 1
ATOM 820 C CA . GLU A 1 107 ? -56.043 15.845 41.317 1.00 56.22 107 GLU A CA 1
ATOM 821 C C . GLU A 1 107 ? -56.280 16.780 42.507 1.00 56.22 107 GLU A C 1
ATOM 823 O O . GLU A 1 107 ? -55.276 17.305 43.048 1.00 56.22 107 GLU A O 1
#

Mean predicted aligned error: 13.77 Å

Sequence (107 aa):
MFSVSESDKQPGWTYAFAPSTVTLSSPTESKSSILTMTVPADASTGVYYHRVEAKVWNGYSYLFQEPSITQVYVVDTDVNSIPEFPSIALPVAAVLGLVLIFGRKKE

Organism: NCBI:txid1434115

InterPro domains:
  IPR017474 PEF-CTERM protein sorting domain, C-terminal domain [PF26596] (82-106)
  IPR017474 PEF-CTERM protein sorting domain, C-terminal domain [TIGR03024] (82-106)